Protein AF-A0A221M8C5-F1 (afdb_monomer_lite)

Foldseek 3Di:
DDWDWDWDQDPQQQATWIWTAPPVLRWIWIADLQQLWIKTWAFPDDDPVDTDIDIDIQNGFWWWWWAFPVGDIDIDTDSDDDDPVNLVVSVVVLPDPRTDQQATWTWGDDPNDIDTSGGDHDPCSNPRHVVVVVVVVVVVVVVVD

Structure (mmCIF, N/CA/C/O backbone):
data_AF-A0A221M8C5-F1
#
_entry.id   AF-A0A221M8C5-F1
#
loop_
_atom_site.group_PDB
_atom_site.id
_atom_site.type_symbol
_atom_site.label_atom_id
_atom_site.label_alt_id
_atom_site.label_comp_id
_atom_site.label_asym_id
_atom_site.label_entity_id
_atom_site.label_seq_id
_atom_site.pdbx_PDB_ins_code
_atom_site.Cartn_x
_atom_site.Cartn_y
_atom_site.Cartn_z
_atom_site.occupancy
_atom_site.B_iso_or_equiv
_atom_site.auth_seq_id
_atom_site.auth_comp_id
_atom_site.auth_asym_id
_atom_site.auth_atom_id
_atom_site.pdbx_PDB_model_num
ATOM 1 N N . MET A 1 1 ? 10.542 20.155 -13.519 1.00 58.25 1 MET A N 1
ATOM 2 C CA . MET A 1 1 ? 10.237 18.782 -13.970 1.00 58.25 1 MET A CA 1
ATOM 3 C C . MET A 1 1 ? 8.741 18.725 -14.188 1.00 58.25 1 MET A C 1
ATOM 5 O O . MET A 1 1 ? 8.029 19.362 -13.426 1.00 58.25 1 MET A O 1
ATOM 9 N N . ALA A 1 2 ? 8.296 18.135 -15.290 1.00 80.38 2 ALA A N 1
ATOM 10 C CA . ALA A 1 2 ? 6.874 17.981 -15.564 1.00 80.38 2 ALA A CA 1
ATOM 11 C C . ALA A 1 2 ? 6.563 16.503 -15.369 1.00 80.38 2 ALA A C 1
ATOM 13 O O . ALA A 1 2 ? 7.284 15.675 -15.929 1.00 80.38 2 ALA A O 1
ATOM 14 N N . SER A 1 3 ? 5.557 16.215 -14.560 1.00 88.62 3 SER A N 1
ATOM 15 C CA . SER A 1 3 ? 5.025 14.877 -14.374 1.00 88.62 3 SER A CA 1
ATOM 16 C C . SER A 1 3 ? 3.516 14.903 -14.567 1.00 88.62 3 SER A C 1
ATOM 18 O O . SER A 1 3 ? 2.886 15.972 -14.563 1.00 88.62 3 SER A O 1
ATOM 20 N N . THR A 1 4 ? 2.959 13.728 -14.812 1.00 91.94 4 THR A N 1
ATOM 21 C CA . THR A 1 4 ? 1.522 13.506 -14.909 1.00 91.94 4 THR A CA 1
ATOM 22 C C . THR A 1 4 ? 1.093 12.763 -13.661 1.00 91.94 4 THR A C 1
ATOM 24 O O . THR A 1 4 ? 1.579 11.668 -13.406 1.00 91.94 4 THR A O 1
ATOM 27 N N . TYR A 1 5 ? 0.183 13.366 -12.901 1.00 92.75 5 TYR A N 1
ATOM 28 C CA . TYR A 1 5 ? -0.354 12.773 -11.685 1.00 92.75 5 TYR A CA 1
ATOM 29 C C . TYR A 1 5 ? -1.760 12.254 -11.958 1.00 92.75 5 TYR A C 1
ATOM 31 O O . TYR A 1 5 ? -2.635 13.031 -12.360 1.00 92.75 5 TYR A O 1
ATOM 39 N N . SER A 1 6 ? -1.978 10.953 -11.782 1.00 92.81 6 SER A N 1
ATOM 40 C CA . SER A 1 6 ? -3.248 10.316 -12.122 1.00 92.81 6 SER A CA 1
ATOM 41 C C . SER A 1 6 ? -3.702 9.308 -11.065 1.00 92.81 6 SER A C 1
ATOM 43 O O . SER A 1 6 ? -2.902 8.726 -10.333 1.00 92.81 6 SER A O 1
ATOM 45 N N . ALA A 1 7 ? -5.019 9.127 -10.960 1.00 93.00 7 ALA A N 1
ATOM 46 C CA . ALA A 1 7 ? -5.614 8.063 -10.165 1.00 93.00 7 ALA A CA 1
ATOM 47 C C . ALA A 1 7 ? -5.829 6.840 -11.063 1.00 93.00 7 ALA A C 1
ATOM 49 O O . ALA A 1 7 ? -6.564 6.910 -12.051 1.00 93.00 7 ALA A O 1
ATOM 50 N N . ILE A 1 8 ? -5.216 5.717 -10.699 1.00 94.44 8 ILE A N 1
ATOM 51 C CA . ILE A 1 8 ? -5.288 4.456 -11.438 1.00 94.44 8 ILE A CA 1
ATOM 52 C C . ILE A 1 8 ? -5.859 3.337 -10.568 1.00 94.44 8 ILE A C 1
ATOM 54 O O . ILE A 1 8 ? -5.924 3.423 -9.338 1.00 94.44 8 ILE A O 1
ATOM 58 N N . LYS A 1 9 ? -6.244 2.235 -11.208 1.00 96.31 9 LYS A N 1
ATOM 59 C CA . LYS A 1 9 ? -6.597 1.002 -10.507 1.00 96.31 9 LYS A CA 1
ATOM 60 C C . LYS A 1 9 ? -5.327 0.324 -9.993 1.00 96.31 9 LYS A C 1
ATOM 62 O O . LYS A 1 9 ? -4.464 -0.053 -10.780 1.00 96.31 9 LYS A O 1
ATOM 67 N N . CYS A 1 10 ? -5.231 0.132 -8.681 1.00 95.31 10 CYS A N 1
ATOM 68 C CA . CYS A 1 10 ? -4.127 -0.575 -8.045 1.00 95.31 10 CYS A CA 1
ATOM 69 C C . CYS A 1 10 ? -4.003 -1.992 -8.628 1.00 95.31 10 CYS A C 1
ATOM 71 O O . CYS A 1 10 ? -4.986 -2.743 -8.581 1.00 95.31 10 CYS A O 1
ATOM 73 N N . PRO A 1 11 ? -2.812 -2.394 -9.108 1.00 93.81 11 PRO A N 1
ATOM 74 C CA . PRO A 1 11 ? -2.615 -3.716 -9.698 1.00 93.81 11 PRO A CA 1
ATOM 75 C C . PRO A 1 11 ? -2.754 -4.849 -8.672 1.00 93.81 11 PRO A C 1
ATOM 77 O O . PRO A 1 11 ? -3.088 -5.966 -9.053 1.00 93.81 11 PRO A O 1
ATOM 80 N N . ASN A 1 12 ? -2.543 -4.565 -7.381 1.00 94.38 12 ASN A N 1
ATOM 81 C CA . ASN A 1 12 ? -2.640 -5.557 -6.311 1.00 94.38 12 ASN A CA 1
ATOM 82 C C . ASN A 1 12 ? -4.073 -5.697 -5.763 1.00 94.38 12 ASN A C 1
ATOM 84 O O . ASN A 1 12 ? -4.671 -6.767 -5.819 1.00 94.38 12 ASN A O 1
ATOM 88 N N . CYS A 1 13 ? -4.673 -4.609 -5.267 1.00 94.50 13 CYS A N 1
ATOM 89 C CA . CYS A 1 13 ? -5.959 -4.678 -4.558 1.00 94.50 13 CYS A CA 1
ATOM 90 C C . CYS A 1 13 ? -7.169 -4.159 -5.345 1.00 94.50 13 CYS A C 1
ATOM 92 O O . CYS A 1 13 ? -8.287 -4.156 -4.824 1.00 94.50 13 CYS A O 1
ATOM 94 N N . SER A 1 14 ? -6.981 -3.692 -6.586 1.00 94.50 14 SER A N 1
ATOM 95 C CA . SER A 1 14 ? -8.055 -3.132 -7.426 1.00 94.50 14 SER A CA 1
ATOM 96 C C . SER A 1 14 ? -8.794 -1.921 -6.825 1.00 94.50 14 SER A C 1
ATOM 98 O O . SER A 1 14 ? -9.887 -1.568 -7.270 1.00 94.50 14 SER A O 1
ATOM 100 N N . ARG A 1 15 ? -8.224 -1.288 -5.795 1.00 93.88 15 ARG A N 1
ATOM 101 C CA . ARG A 1 15 ? -8.661 0.006 -5.247 1.00 93.88 15 ARG A CA 1
ATOM 102 C C . ARG A 1 15 ? -7.917 1.136 -5.944 1.00 93.88 15 ARG A C 1
ATOM 104 O O . ARG A 1 15 ? -7.082 0.882 -6.803 1.00 93.88 15 ARG A O 1
ATOM 111 N N . THR A 1 16 ? -8.186 2.376 -5.572 1.00 93.44 16 THR A N 1
ATOM 112 C CA . THR A 1 16 ? -7.446 3.518 -6.115 1.00 93.44 16 THR A CA 1
ATOM 113 C C . THR A 1 16 ? -5.987 3.490 -5.665 1.00 93.44 16 THR A C 1
ATOM 115 O O . THR A 1 16 ? -5.685 3.321 -4.480 1.00 93.44 16 THR A O 1
ATOM 118 N N . ALA A 1 17 ? -5.092 3.642 -6.632 1.00 94.69 17 ALA A N 1
ATOM 119 C CA . ALA A 1 17 ? -3.689 3.959 -6.447 1.00 94.69 17 ALA A CA 1
ATOM 120 C C . ALA A 1 17 ? -3.382 5.258 -7.190 1.00 94.69 17 ALA A C 1
ATOM 122 O O . ALA A 1 17 ? -4.128 5.689 -8.070 1.00 94.69 17 ALA A O 1
ATOM 123 N N . ILE A 1 18 ? -2.287 5.879 -6.800 1.00 94.62 18 ILE A N 1
ATOM 124 C CA . ILE A 1 18 ? -1.796 7.111 -7.387 1.00 94.62 18 ILE A CA 1
ATOM 125 C C . ILE A 1 18 ? -0.609 6.751 -8.264 1.00 94.62 18 ILE A C 1
ATOM 127 O O . ILE A 1 18 ? 0.263 6.004 -7.827 1.00 94.62 18 ILE A O 1
ATOM 131 N N . GLU A 1 19 ? -0.585 7.298 -9.469 1.00 96.00 19 GLU A N 1
ATOM 132 C CA . GLU A 1 19 ? 0.529 7.213 -10.399 1.00 96.00 19 GLU A CA 1
ATOM 133 C C . GLU A 1 19 ? 1.131 8.605 -10.614 1.00 96.00 19 GLU A C 1
ATOM 135 O O . GLU A 1 19 ? 0.403 9.567 -10.876 1.00 96.00 19 GLU A O 1
ATOM 140 N N . ASP A 1 20 ? 2.454 8.701 -10.510 1.00 95.44 20 ASP A N 1
ATOM 141 C CA . ASP A 1 20 ? 3.242 9.878 -10.873 1.00 95.44 20 ASP A CA 1
ATOM 142 C C . ASP A 1 20 ? 4.247 9.484 -11.967 1.00 95.44 20 ASP A C 1
ATOM 144 O O . ASP A 1 20 ? 5.237 8.791 -11.709 1.00 95.44 20 ASP A O 1
ATOM 148 N N . ASP A 1 21 ? 3.947 9.881 -13.205 1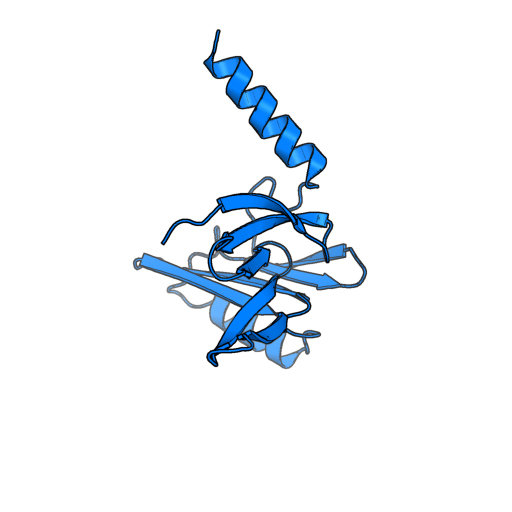.00 94.19 21 ASP A N 1
ATOM 149 C CA . ASP A 1 21 ? 4.747 9.578 -14.396 1.00 94.19 21 ASP A CA 1
ATOM 150 C C . ASP A 1 21 ? 5.574 10.801 -14.810 1.00 94.19 21 ASP A C 1
ATOM 152 O O . ASP A 1 21 ? 5.054 11.802 -15.328 1.00 94.19 21 ASP A O 1
ATOM 156 N N . TYR A 1 22 ? 6.890 10.703 -14.633 1.00 93.38 22 TYR A N 1
ATOM 157 C CA . TYR A 1 22 ? 7.858 11.667 -15.137 1.00 93.38 22 TYR A CA 1
ATOM 158 C C . TYR A 1 22 ? 8.213 11.334 -16.588 1.00 93.38 22 TYR A C 1
ATOM 160 O O . TYR A 1 22 ? 9.338 10.958 -16.922 1.00 93.38 22 TYR A O 1
ATOM 168 N N . TYR A 1 23 ? 7.262 11.576 -17.486 1.00 88.69 23 TYR A N 1
ATOM 169 C CA . TYR A 1 23 ? 7.315 11.200 -18.903 1.00 88.69 23 TYR A CA 1
ATOM 170 C C . TYR A 1 23 ? 8.552 11.687 -19.687 1.00 88.69 23 TYR A C 1
ATOM 172 O O . TYR A 1 23 ? 8.837 11.193 -20.777 1.00 88.69 23 TYR A O 1
ATOM 180 N N . LYS A 1 24 ? 9.294 12.681 -19.176 1.00 89.44 24 LYS A N 1
ATOM 181 C CA . LYS A 1 24 ? 10.554 13.149 -19.784 1.00 89.44 24 LYS A CA 1
ATOM 182 C C . LYS A 1 24 ? 11.759 12.285 -19.427 1.00 89.44 24 LYS A C 1
ATOM 184 O O . LYS A 1 24 ? 12.673 12.188 -20.237 1.00 89.44 24 LYS A O 1
ATOM 189 N N . THR A 1 25 ? 11.782 11.736 -18.218 1.00 90.19 25 THR A N 1
ATOM 190 C CA . THR A 1 25 ? 12.869 10.891 -17.705 1.00 90.19 25 THR A CA 1
ATOM 191 C C . THR A 1 25 ? 12.496 9.411 -17.746 1.00 90.19 25 THR A C 1
ATOM 193 O O . THR A 1 25 ? 13.380 8.563 -17.669 1.00 90.19 25 THR A O 1
ATOM 196 N N . GLY A 1 26 ? 11.212 9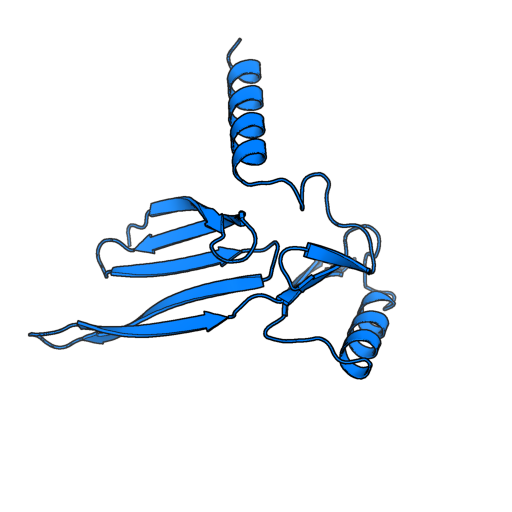.084 -17.928 1.00 89.56 26 GLY A N 1
ATOM 197 C CA . GLY A 1 26 ? 10.696 7.714 -17.920 1.00 89.56 26 GLY A CA 1
ATOM 198 C C . GLY A 1 26 ? 10.648 7.093 -16.522 1.00 89.56 26 GLY A C 1
ATOM 199 O O . GLY A 1 26 ? 10.539 5.869 -16.410 1.00 89.56 26 GLY A O 1
ATOM 200 N N . GLU A 1 27 ? 10.777 7.917 -15.478 1.00 94.31 27 GLU A N 1
ATOM 201 C CA . GLU A 1 27 ? 10.607 7.507 -14.085 1.00 94.31 27 GLU A CA 1
ATOM 202 C C . GLU A 1 27 ? 9.118 7.407 -13.759 1.00 94.31 27 GLU A C 1
ATOM 204 O O . GLU A 1 27 ? 8.321 8.240 -14.192 1.00 94.31 27 GLU A O 1
ATOM 209 N N . LEU A 1 28 ? 8.753 6.381 -13.000 1.00 95.56 28 LEU A N 1
ATOM 210 C CA . LEU A 1 28 ? 7.366 6.053 -12.705 1.00 95.56 28 LEU A CA 1
ATOM 211 C C . LEU A 1 28 ? 7.241 5.652 -11.243 1.00 95.56 28 LEU A C 1
ATOM 213 O O . LEU A 1 28 ? 8.000 4.811 -10.758 1.00 95.56 28 LEU A O 1
ATOM 217 N N . PHE A 1 29 ? 6.254 6.218 -10.563 1.00 96.06 29 PHE A N 1
ATOM 218 C CA . PHE A 1 29 ? 5.925 5.864 -9.191 1.00 96.06 29 PHE A CA 1
ATOM 219 C C . PHE A 1 29 ? 4.451 5.505 -9.108 1.00 96.06 29 PHE A C 1
ATOM 221 O O . PHE A 1 29 ? 3.602 6.263 -9.568 1.00 96.06 29 PHE A O 1
ATOM 228 N N . ILE A 1 30 ? 4.147 4.355 -8.514 1.00 96.44 30 ILE A N 1
ATOM 229 C CA . ILE A 1 30 ? 2.779 3.944 -8.214 1.00 96.44 30 ILE A CA 1
ATOM 230 C C . ILE A 1 30 ? 2.695 3.675 -6.722 1.00 96.44 30 ILE A C 1
ATOM 232 O O . ILE A 1 30 ? 3.408 2.808 -6.222 1.00 96.44 30 ILE A O 1
ATOM 236 N N . CYS A 1 31 ? 1.790 4.361 -6.032 1.00 95.31 31 CYS A N 1
ATOM 237 C CA . CYS A 1 31 ? 1.597 4.227 -4.591 1.00 95.31 31 CYS A CA 1
ATOM 238 C C . CYS A 1 31 ? 0.133 3.901 -4.282 1.00 95.31 31 CYS A C 1
ATOM 240 O O . CYS A 1 31 ? -0.785 4.608 -4.706 1.00 95.31 31 CYS A O 1
ATOM 242 N N . CYS A 1 32 ? -0.109 2.832 -3.524 1.00 95.31 32 CYS A N 1
ATOM 243 C CA . CYS A 1 32 ? -1.437 2.477 -3.040 1.00 95.31 32 CYS A CA 1
ATOM 244 C C . CYS A 1 32 ? -1.508 2.553 -1.516 1.00 95.31 32 CYS A C 1
ATOM 246 O O . CYS A 1 32 ? -1.162 1.602 -0.817 1.00 95.31 32 CYS A O 1
ATOM 248 N N . ASP A 1 33 ? -2.114 3.622 -1.007 1.00 91.75 33 ASP A N 1
ATOM 249 C CA . ASP A 1 33 ? -2.338 3.822 0.432 1.00 91.75 33 ASP A CA 1
ATOM 250 C C . ASP A 1 33 ? -3.384 2.861 1.032 1.00 91.75 33 ASP A C 1
ATOM 252 O O . ASP A 1 33 ? -3.681 2.920 2.223 1.00 91.75 33 ASP A O 1
ATOM 256 N N . ARG A 1 34 ? -3.990 1.987 0.212 1.00 93.12 34 ARG A N 1
ATOM 257 C CA . ARG A 1 34 ? -5.008 1.022 0.658 1.00 93.12 34 ARG A CA 1
ATOM 258 C C . ARG A 1 34 ? -4.404 -0.308 1.076 1.00 93.12 34 ARG A C 1
ATOM 260 O O . ARG A 1 34 ? -4.656 -0.780 2.177 1.00 93.12 34 ARG A O 1
ATOM 267 N N . CYS A 1 35 ? -3.629 -0.916 0.181 1.00 94.56 35 CYS A N 1
ATOM 268 C CA . CYS A 1 35 ? -2.975 -2.206 0.420 1.00 94.56 35 CYS A CA 1
ATOM 269 C C . CYS A 1 35 ? -1.470 -2.087 0.660 1.00 94.56 35 CYS A C 1
ATOM 271 O O . CYS A 1 35 ? -0.826 -3.090 0.920 1.00 94.56 35 CYS A O 1
ATOM 273 N N . GLY A 1 36 ? -0.894 -0.893 0.538 1.00 93.88 36 GLY A N 1
ATOM 274 C CA . GLY A 1 36 ? 0.537 -0.669 0.698 1.00 93.88 36 GLY A CA 1
ATOM 275 C C . GLY A 1 36 ? 1.386 -1.026 -0.526 1.00 93.88 36 GLY A C 1
ATOM 276 O O . GLY A 1 36 ? 2.608 -0.927 -0.451 1.00 93.88 36 GLY A O 1
ATOM 277 N N . TYR A 1 37 ? 0.771 -1.422 -1.650 1.00 95.62 37 TYR A N 1
ATOM 278 C CA . TYR A 1 37 ? 1.497 -1.691 -2.895 1.00 95.62 37 TYR A CA 1
ATOM 279 C C . TYR A 1 37 ? 2.243 -0.440 -3.348 1.00 95.62 37 TYR A C 1
ATOM 281 O O . TYR A 1 37 ? 1.626 0.619 -3.498 1.00 95.62 37 TYR A O 1
ATOM 289 N N . ASN A 1 38 ? 3.542 -0.579 -3.592 1.00 95.38 38 ASN A N 1
ATOM 290 C CA . ASN A 1 38 ? 4.355 0.480 -4.164 1.00 95.38 38 ASN A CA 1
ATOM 291 C C . ASN A 1 38 ? 5.230 -0.069 -5.284 1.00 95.38 38 ASN A C 1
ATOM 293 O O . ASN A 1 38 ? 5.823 -1.137 -5.153 1.00 95.38 38 ASN A O 1
ATOM 297 N N . TYR A 1 39 ? 5.320 0.689 -6.365 1.00 96.31 39 TYR A N 1
ATOM 298 C CA . TYR A 1 39 ? 6.264 0.474 -7.447 1.00 96.31 39 TYR A CA 1
ATOM 299 C C . TYR A 1 39 ? 7.044 1.760 -7.661 1.00 96.31 39 TYR A C 1
ATOM 301 O O . TYR A 1 39 ? 6.452 2.837 -7.753 1.00 96.31 39 TYR A O 1
ATOM 309 N N . SER A 1 40 ? 8.361 1.645 -7.755 1.00 96.19 40 SER A N 1
ATOM 310 C CA . SER A 1 40 ? 9.222 2.748 -8.147 1.00 96.19 40 SER A CA 1
ATOM 311 C C . SER A 1 40 ? 10.101 2.314 -9.307 1.00 96.19 40 SER A C 1
ATOM 313 O O . SER A 1 40 ? 10.648 1.213 -9.328 1.00 96.19 40 SER A O 1
ATOM 315 N N . LYS A 1 41 ? 10.234 3.205 -10.281 1.00 96.25 41 LYS A N 1
ATOM 316 C CA . LYS A 1 41 ? 11.161 3.097 -11.394 1.00 96.25 41 LYS A CA 1
ATOM 317 C C . LYS A 1 41 ? 11.951 4.384 -11.454 1.00 96.25 41 LYS A C 1
ATOM 319 O O . LYS A 1 41 ? 11.408 5.429 -11.804 1.00 96.25 41 LYS A O 1
ATOM 324 N N . VAL A 1 42 ? 13.229 4.294 -11.121 1.00 95.44 42 VAL A N 1
ATOM 325 C CA . VAL A 1 42 ? 14.132 5.445 -11.024 1.00 95.44 42 VAL A CA 1
ATOM 326 C C . VAL A 1 42 ? 15.349 5.239 -11.904 1.00 95.44 42 VAL A C 1
ATOM 328 O O . VAL A 1 42 ? 15.758 4.103 -12.152 1.00 95.44 42 VAL A O 1
ATOM 331 N N . ILE A 1 43 ? 15.942 6.326 -12.390 1.00 93.25 43 ILE A N 1
ATOM 332 C CA . ILE A 1 43 ? 17.192 6.239 -13.149 1.00 93.25 43 ILE A CA 1
ATOM 333 C C . ILE A 1 43 ? 18.311 5.822 -12.190 1.00 93.25 43 ILE A C 1
ATOM 335 O O . ILE A 1 43 ? 18.618 6.526 -11.231 1.00 93.25 43 ILE A O 1
ATOM 339 N N . GLU A 1 44 ? 18.937 4.680 -12.461 1.00 91.75 44 GLU A N 1
ATOM 340 C CA . GLU A 1 44 ? 20.112 4.220 -11.715 1.00 91.75 44 GLU A CA 1
ATOM 341 C C . GLU A 1 44 ? 21.396 4.774 -12.331 1.00 91.75 44 GLU A C 1
ATOM 343 O O . GLU A 1 44 ? 22.309 5.213 -11.629 1.00 91.75 44 GLU A O 1
ATOM 348 N N . HIS A 1 45 ? 21.465 4.759 -13.664 1.00 87.62 45 HIS A N 1
ATOM 349 C CA . HIS A 1 45 ? 22.634 5.203 -14.403 1.00 87.62 45 HIS A CA 1
ATOM 350 C C . HIS A 1 45 ? 22.254 5.715 -15.794 1.00 87.62 45 HIS A C 1
ATOM 352 O O . HIS A 1 45 ? 21.527 5.052 -16.531 1.00 87.62 45 HIS A O 1
ATOM 358 N N . GLU A 1 46 ? 22.801 6.866 -16.178 1.00 87.19 46 GLU A N 1
ATOM 359 C CA . GLU A 1 46 ? 22.638 7.466 -17.503 1.00 87.19 46 GLU A CA 1
ATOM 360 C C . GLU A 1 46 ? 24.005 7.584 -18.189 1.00 87.19 46 GLU A C 1
ATOM 362 O O . GLU A 1 46 ? 24.958 8.136 -17.635 1.00 87.19 46 GLU A O 1
ATOM 367 N N . THR A 1 47 ? 24.096 7.059 -19.409 1.00 87.12 47 THR A N 1
ATOM 368 C CA . THR A 1 47 ? 25.237 7.250 -20.317 1.00 87.12 47 THR A CA 1
ATOM 369 C C . THR A 1 47 ? 24.778 8.016 -21.557 1.00 87.12 47 THR A C 1
ATOM 371 O O . THR A 1 47 ? 23.584 8.205 -21.769 1.00 87.12 47 THR A O 1
ATOM 374 N N . MET A 1 48 ? 25.710 8.418 -22.428 1.00 80.94 48 MET A N 1
ATOM 375 C CA . MET A 1 48 ? 25.359 9.074 -23.697 1.00 80.94 48 MET A CA 1
ATOM 376 C C . MET A 1 48 ? 24.507 8.202 -24.638 1.00 80.94 48 MET A C 1
ATOM 378 O O . MET A 1 48 ? 23.876 8.743 -25.542 1.00 80.94 48 MET A O 1
ATOM 382 N N . GLU A 1 49 ? 24.500 6.879 -24.452 1.00 82.88 49 GLU A N 1
ATOM 383 C CA . GLU A 1 49 ? 23.852 5.928 -25.364 1.00 82.88 49 GLU A CA 1
ATOM 384 C C . GLU A 1 49 ? 22.644 5.217 -24.738 1.00 82.88 49 GLU A C 1
ATOM 386 O O . GLU A 1 49 ? 21.721 4.835 -25.457 1.00 82.88 49 GLU A O 1
ATOM 391 N N . THR A 1 50 ? 22.623 5.042 -23.411 1.00 86.56 50 THR A N 1
ATOM 392 C CA . THR A 1 50 ? 21.577 4.281 -22.710 1.00 86.56 50 THR A CA 1
ATOM 393 C C . THR A 1 50 ? 21.259 4.840 -21.327 1.00 86.56 50 THR A C 1
ATOM 395 O O . THR A 1 50 ? 22.166 5.222 -20.580 1.00 86.56 50 THR A O 1
ATOM 398 N N . ILE A 1 51 ? 19.979 4.767 -20.957 1.00 89.12 51 ILE A N 1
ATOM 399 C CA . ILE A 1 51 ? 19.470 5.006 -19.602 1.00 89.12 51 ILE A CA 1
ATOM 400 C C . ILE A 1 51 ? 19.115 3.649 -18.984 1.00 89.12 51 ILE A C 1
ATOM 402 O O . ILE A 1 51 ? 18.347 2.887 -19.573 1.00 89.12 51 ILE A O 1
ATOM 406 N N . ASN A 1 52 ? 19.669 3.355 -17.810 1.00 92.69 52 ASN A N 1
ATOM 407 C CA . ASN A 1 52 ? 19.336 2.179 -17.011 1.00 92.69 52 ASN A CA 1
ATOM 408 C C . ASN A 1 52 ? 18.429 2.584 -15.851 1.00 92.69 52 ASN A C 1
ATOM 410 O O . ASN A 1 52 ? 18.715 3.547 -15.133 1.00 92.69 52 ASN A O 1
ATOM 414 N N . TYR A 1 53 ? 17.364 1.814 -15.654 1.00 94.50 53 TYR A N 1
ATOM 415 C CA . TYR A 1 53 ? 16.411 2.022 -14.573 1.00 94.50 53 TYR A CA 1
ATOM 416 C C . TYR A 1 53 ? 16.569 0.944 -13.508 1.00 94.50 53 TYR A C 1
ATOM 418 O O . TYR A 1 53 ? 16.738 -0.233 -13.830 1.00 94.50 53 TYR A O 1
ATOM 426 N N . LYS A 1 54 ? 16.455 1.357 -12.249 1.00 95.88 54 LYS A N 1
ATOM 427 C CA . LYS A 1 54 ? 16.229 0.466 -11.118 1.00 95.88 54 LYS A CA 1
ATOM 428 C C . LYS A 1 54 ? 14.738 0.441 -10.826 1.00 95.88 54 LYS A C 1
ATOM 430 O O . LYS A 1 54 ? 14.113 1.495 -10.712 1.00 95.88 54 LYS A O 1
ATOM 435 N N . GLU A 1 55 ? 14.197 -0.762 -10.700 1.00 96.31 55 GLU A N 1
ATOM 436 C CA . GLU A 1 55 ? 12.796 -0.990 -10.364 1.00 96.31 55 GLU A CA 1
ATOM 437 C C . GLU A 1 55 ? 12.697 -1.671 -8.999 1.00 96.31 55 GLU A C 1
ATOM 439 O O . GLU A 1 55 ? 13.402 -2.649 -8.737 1.00 96.31 55 GLU A O 1
ATOM 444 N N . GLU A 1 56 ? 11.833 -1.158 -8.128 1.00 95.12 56 GLU A N 1
ATOM 445 C CA . GLU A 1 56 ? 11.537 -1.746 -6.821 1.00 95.12 56 GLU A CA 1
ATOM 446 C C . GLU A 1 56 ? 10.028 -1.947 -6.677 1.00 95.12 56 GLU A C 1
ATOM 448 O O . GLU A 1 56 ? 9.228 -1.105 -7.090 1.00 95.12 56 GLU A O 1
ATOM 453 N N . ILE A 1 57 ? 9.637 -3.085 -6.099 1.00 93.69 57 ILE A N 1
ATOM 454 C CA . ILE A 1 57 ? 8.240 -3.446 -5.854 1.00 93.69 57 ILE A CA 1
ATOM 455 C C . ILE A 1 57 ? 8.087 -3.825 -4.386 1.00 93.69 57 ILE A C 1
ATOM 457 O O . ILE A 1 57 ? 8.772 -4.724 -3.906 1.00 93.69 57 ILE A O 1
ATOM 461 N N . ILE A 1 58 ? 7.128 -3.189 -3.721 1.00 92.25 58 ILE A N 1
ATOM 462 C CA . ILE A 1 58 ? 6.567 -3.602 -2.435 1.00 92.25 58 ILE A CA 1
ATOM 463 C C . ILE A 1 58 ? 5.205 -4.218 -2.742 1.00 92.25 58 ILE A C 1
ATOM 465 O O . ILE A 1 58 ? 4.320 -3.547 -3.282 1.00 92.25 58 ILE A O 1
ATOM 469 N N . GLY A 1 59 ? 5.039 -5.504 -2.421 1.00 89.50 59 GLY A N 1
ATOM 470 C CA . GLY A 1 59 ? 3.869 -6.290 -2.837 1.00 89.50 59 GLY A CA 1
ATOM 471 C C . GLY A 1 59 ? 2.548 -5.774 -2.264 1.00 89.50 59 GLY A C 1
ATOM 472 O O . GLY A 1 59 ? 1.507 -5.908 -2.901 1.00 89.50 59 GLY A O 1
ATOM 473 N N . GLY A 1 60 ? 2.606 -5.113 -1.107 1.00 91.81 60 GLY A N 1
ATOM 474 C CA . GLY A 1 60 ? 1.453 -4.548 -0.420 1.00 91.81 60 GLY A CA 1
ATOM 475 C C . GLY A 1 60 ? 0.620 -5.607 0.298 1.00 91.81 60 GLY A C 1
ATOM 476 O O . GLY A 1 60 ? -0.252 -6.234 -0.301 1.00 91.81 60 GLY A O 1
ATOM 477 N N . HIS A 1 61 ? 0.855 -5.752 1.600 1.00 95.56 61 HIS A N 1
ATOM 478 C CA . HIS A 1 61 ? 0.129 -6.661 2.497 1.00 95.56 61 HIS A CA 1
ATOM 479 C C . HIS A 1 61 ? -0.766 -5.910 3.490 1.00 95.56 61 HIS A C 1
ATOM 481 O O . HIS A 1 61 ? -1.213 -6.453 4.497 1.00 95.56 61 HIS A O 1
ATOM 487 N N . GLY A 1 62 ? -1.036 -4.636 3.224 1.00 95.44 62 GLY A N 1
ATOM 488 C CA . GLY A 1 62 ? -1.802 -3.752 4.085 1.00 95.44 62 GLY A CA 1
ATOM 489 C C . GLY A 1 62 ? -1.002 -2.543 4.550 1.00 95.44 62 GLY A C 1
ATOM 490 O O . GLY A 1 62 ? 0.102 -2.265 4.076 1.00 95.44 62 GLY A O 1
ATOM 491 N N . VAL A 1 63 ? -1.604 -1.795 5.466 1.00 96.25 63 VAL A N 1
ATOM 492 C CA . VAL A 1 63 ? -1.079 -0.529 5.968 1.00 96.25 63 VAL A CA 1
ATOM 493 C C . VAL A 1 63 ? -1.389 -0.355 7.449 1.00 96.25 63 VAL A C 1
ATOM 495 O O . VAL A 1 63 ? -2.441 -0.777 7.935 1.00 96.25 63 VAL A O 1
ATOM 498 N N . PHE A 1 64 ? -0.497 0.333 8.151 1.00 96.94 64 PHE A N 1
ATOM 499 C CA . PHE A 1 64 ? -0.731 0.831 9.499 1.00 96.94 64 PHE A CA 1
ATOM 500 C C . PHE A 1 64 ? -0.668 2.357 9.484 1.00 96.94 64 PHE A C 1
ATOM 502 O O . PHE A 1 64 ? 0.384 2.941 9.233 1.00 96.94 64 PHE A O 1
ATOM 509 N N . MET A 1 65 ? -1.815 2.994 9.707 1.00 96.19 65 MET A N 1
ATOM 510 C CA . MET A 1 65 ? -1.949 4.441 9.814 1.00 96.19 65 MET A CA 1
ATOM 511 C C . MET A 1 65 ? -2.013 4.825 11.287 1.00 96.19 65 MET A C 1
ATOM 513 O O . MET A 1 65 ? -2.935 4.418 11.998 1.00 96.19 65 MET A O 1
ATOM 517 N N . VAL A 1 66 ? -1.068 5.649 11.724 1.00 96.25 66 VAL A N 1
ATOM 518 C CA . VAL A 1 66 ? -1.009 6.185 13.085 1.00 96.25 66 VAL A CA 1
ATOM 519 C C . VAL A 1 66 ? -1.115 7.696 13.021 1.00 96.25 66 VAL A C 1
ATOM 521 O O . VAL A 1 66 ? -0.307 8.364 12.379 1.00 96.25 66 VAL A O 1
ATOM 524 N N . ILE A 1 67 ? -2.105 8.252 13.708 1.00 94.69 67 ILE A N 1
ATOM 525 C CA . ILE A 1 67 ? -2.293 9.695 13.844 1.00 94.69 67 ILE A CA 1
ATOM 526 C C . ILE A 1 67 ? -1.970 10.082 15.281 1.00 94.69 67 ILE A C 1
ATOM 528 O O . ILE A 1 67 ? -2.486 9.488 16.226 1.00 94.69 67 ILE A O 1
ATOM 532 N N . LYS A 1 68 ? -1.093 11.074 15.448 1.00 93.75 68 LYS A N 1
ATOM 533 C CA . LYS A 1 68 ? -0.664 11.579 16.756 1.00 93.75 68 LYS A CA 1
ATOM 534 C C . LYS A 1 68 ? -1.430 12.846 17.124 1.00 93.75 68 LYS A C 1
ATOM 536 O O . LYS A 1 68 ? -1.511 13.786 16.332 1.00 93.75 68 LYS A O 1
ATOM 541 N N . LYS A 1 69 ? -1.887 12.928 18.377 1.00 91.12 69 LYS A N 1
ATOM 542 C CA . LYS A 1 69 ? -2.629 14.080 18.934 1.00 91.12 69 LYS A CA 1
ATOM 543 C C . LYS A 1 69 ? -1.847 15.395 18.875 1.00 91.12 69 LYS A C 1
ATOM 545 O O . LYS A 1 69 ? -2.431 16.467 18.774 1.00 91.12 69 LYS A O 1
ATOM 550 N N . SER A 1 70 ? -0.520 15.322 18.968 1.00 84.75 70 SER A N 1
ATOM 551 C CA . SER A 1 70 ? 0.395 16.473 18.997 1.00 84.75 70 SER A CA 1
ATOM 552 C C . SER A 1 70 ? 0.787 16.999 17.611 1.00 84.75 70 SER A C 1
ATOM 554 O O . SER A 1 70 ? 1.638 17.882 17.529 1.00 84.75 70 SER A O 1
ATOM 556 N N . SER A 1 71 ? 0.124 16.521 16.552 1.00 71.69 71 SER A N 1
ATOM 557 C CA . SER A 1 71 ? 0.408 16.715 15.124 1.00 71.69 71 SER A CA 1
ATOM 558 C C . SER A 1 71 ? 1.453 15.745 14.566 1.00 71.69 71 SER A C 1
ATOM 560 O O . SER A 1 71 ? 2.601 15.684 14.995 1.00 71.69 71 SER A O 1
ATOM 562 N N . GLY A 1 72 ? 1.011 14.954 13.592 1.00 86.94 72 GLY A N 1
ATOM 563 C CA . GLY A 1 72 ? 1.807 13.950 12.904 1.00 86.94 72 GLY A CA 1
ATOM 564 C C . GLY A 1 72 ? 0.908 12.823 12.420 1.00 86.94 72 GLY A C 1
ATOM 565 O O . GLY A 1 72 ? -0.014 12.411 13.123 1.00 86.94 72 GLY A O 1
ATOM 566 N N . ARG A 1 73 ? 1.173 12.335 11.213 1.00 91.50 73 ARG A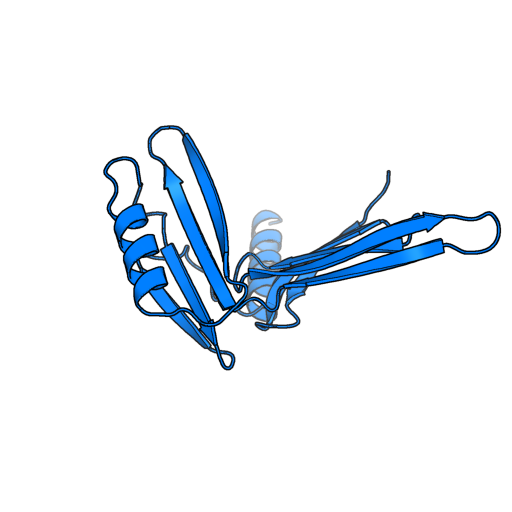 N 1
ATOM 567 C CA . ARG A 1 73 ? 0.629 11.069 10.734 1.00 91.50 73 ARG A CA 1
ATOM 568 C C . ARG A 1 73 ? 1.778 10.227 10.221 1.00 91.50 73 ARG A C 1
ATOM 570 O O . ARG A 1 73 ? 2.692 10.760 9.593 1.00 91.50 73 ARG A O 1
ATOM 577 N N . GLU A 1 74 ? 1.706 8.942 10.481 1.00 93.44 74 GLU A N 1
ATOM 578 C CA . GLU A 1 74 ? 2.672 7.964 10.026 1.00 93.44 74 GLU A CA 1
ATOM 579 C C . GLU A 1 74 ? 1.916 6.862 9.293 1.00 93.44 74 GLU A C 1
ATOM 581 O O . GLU A 1 74 ? 0.918 6.344 9.791 1.00 93.44 74 GLU A O 1
ATOM 586 N N . LEU A 1 75 ? 2.372 6.558 8.081 1.00 92.94 75 LEU A N 1
ATOM 587 C CA . LEU A 1 75 ? 1.850 5.479 7.261 1.00 92.94 75 LEU A CA 1
ATOM 588 C C . LEU A 1 75 ? 2.961 4.451 7.095 1.00 92.94 75 LEU A C 1
ATOM 590 O O . LEU A 1 75 ? 3.969 4.723 6.445 1.00 92.94 75 LEU A O 1
ATOM 594 N N . ILE A 1 76 ? 2.760 3.276 7.675 1.00 93.94 76 ILE A N 1
ATOM 595 C CA . ILE A 1 76 ? 3.668 2.142 7.545 1.00 93.94 76 ILE A CA 1
ATOM 596 C C . ILE A 1 76 ? 3.061 1.174 6.533 1.00 93.94 76 ILE A C 1
ATOM 598 O O . ILE A 1 76 ? 1.908 0.759 6.660 1.00 93.94 76 ILE A O 1
ATOM 602 N N . LEU A 1 77 ? 3.846 0.830 5.517 1.00 94.00 77 LEU A N 1
ATOM 603 C CA . LEU A 1 77 ? 3.471 -0.096 4.453 1.00 94.00 77 LEU A CA 1
ATOM 604 C C . LEU A 1 77 ? 3.926 -1.502 4.842 1.00 94.00 77 LEU A C 1
ATOM 606 O O . LEU A 1 77 ? 5.074 -1.692 5.245 1.00 94.00 77 LEU A O 1
ATOM 610 N N . LEU A 1 78 ? 3.038 -2.485 4.728 1.00 93.19 78 LEU A N 1
ATOM 611 C CA . LEU A 1 78 ? 3.362 -3.864 5.078 1.00 93.19 78 LEU A CA 1
ATOM 612 C C . LEU A 1 78 ? 3.938 -4.591 3.856 1.00 93.19 78 LEU A C 1
ATOM 614 O O . LEU A 1 78 ? 3.239 -4.807 2.865 1.00 93.19 78 LEU A O 1
ATOM 618 N N . ASP A 1 79 ? 5.209 -4.985 3.936 1.00 86.75 79 ASP A N 1
ATOM 619 C CA . ASP A 1 79 ? 5.940 -5.674 2.857 1.00 86.75 79 ASP A CA 1
ATOM 620 C C . ASP A 1 79 ? 5.960 -7.210 3.012 1.00 86.75 79 ASP A C 1
ATOM 622 O O . ASP A 1 79 ? 6.781 -7.915 2.437 1.00 86.75 79 ASP A O 1
ATOM 626 N N . GLY A 1 80 ? 5.046 -7.766 3.807 1.00 89.19 80 GLY A N 1
ATOM 627 C CA . GLY A 1 80 ? 4.937 -9.211 3.980 1.00 89.19 80 GLY A CA 1
ATOM 628 C C . GLY A 1 80 ? 3.812 -9.625 4.914 1.00 89.19 80 GLY A C 1
ATOM 629 O O . GLY A 1 80 ? 3.121 -8.784 5.496 1.00 89.19 80 GLY A O 1
ATOM 630 N N . GLU A 1 81 ? 3.662 -10.939 5.065 1.00 89.62 81 GLU A N 1
ATOM 631 C CA . GLU A 1 81 ? 2.762 -11.540 6.047 1.00 89.62 81 GLU A CA 1
ATOM 632 C C . GLU A 1 81 ? 3.076 -11.032 7.459 1.00 89.62 81 GLU A C 1
ATOM 634 O O . GLU A 1 81 ? 4.237 -10.931 7.871 1.00 89.62 81 GLU A O 1
ATOM 639 N N . LEU A 1 82 ? 2.021 -10.740 8.219 1.00 90.38 82 LEU A N 1
ATOM 640 C CA . LEU A 1 82 ? 2.149 -10.337 9.611 1.00 90.38 82 LEU A CA 1
ATOM 641 C C . LEU A 1 82 ? 2.254 -11.558 10.516 1.00 90.38 82 LEU A C 1
ATOM 643 O O . LEU A 1 82 ? 1.357 -12.400 10.562 1.00 90.38 82 LEU A O 1
ATOM 647 N N . ASN A 1 83 ? 3.314 -11.609 11.318 1.00 92.06 83 ASN A N 1
ATOM 648 C CA . ASN A 1 83 ? 3.393 -12.561 12.419 1.00 92.06 83 ASN A CA 1
ATOM 649 C C . ASN A 1 83 ? 2.800 -11.983 13.717 1.00 92.06 83 ASN A C 1
ATOM 651 O O . ASN A 1 83 ? 2.597 -10.777 13.866 1.00 92.06 83 ASN A O 1
ATOM 655 N N . ALA A 1 84 ? 2.546 -12.861 14.689 1.00 92.56 84 ALA A N 1
ATOM 656 C CA . ALA A 1 84 ? 1.940 -12.479 15.964 1.00 92.56 84 ALA A CA 1
ATOM 657 C C . ALA A 1 84 ? 2.741 -11.405 16.726 1.00 92.56 84 ALA A C 1
ATOM 659 O O . ALA A 1 84 ? 2.138 -10.529 17.340 1.00 92.56 84 ALA A O 1
ATOM 660 N N . ASN A 1 85 ? 4.077 -11.432 16.647 1.00 93.88 85 ASN A N 1
ATOM 661 C CA . ASN A 1 85 ? 4.924 -10.451 17.328 1.00 93.88 85 ASN A CA 1
ATOM 662 C C . ASN A 1 85 ? 4.767 -9.059 16.703 1.00 93.88 85 ASN A C 1
ATOM 664 O O . ASN A 1 85 ? 4.628 -8.082 17.429 1.00 93.88 85 ASN A O 1
ATOM 668 N N . GLN A 1 86 ? 4.720 -8.970 15.370 1.00 93.88 86 GLN A N 1
ATOM 669 C CA . GLN A 1 86 ? 4.493 -7.703 14.665 1.00 93.88 86 GLN A CA 1
ATOM 670 C C . GLN A 1 86 ? 3.113 -7.124 14.982 1.00 93.88 86 GLN A C 1
ATOM 672 O O . GLN A 1 86 ? 2.982 -5.928 15.228 1.00 93.88 86 GLN A O 1
ATOM 677 N N . ILE A 1 87 ? 2.080 -7.972 15.032 1.00 94.56 87 ILE A N 1
ATOM 678 C CA . ILE A 1 87 ? 0.732 -7.542 15.429 1.00 94.56 87 ILE A CA 1
ATOM 679 C C . ILE A 1 87 ? 0.748 -7.004 16.865 1.00 94.56 87 ILE A C 1
ATOM 681 O O . ILE A 1 87 ? 0.137 -5.970 17.138 1.00 94.56 87 ILE A O 1
ATOM 685 N N . GLU A 1 88 ? 1.459 -7.664 17.783 1.00 96.38 88 GLU A N 1
ATOM 686 C CA . GLU A 1 88 ? 1.602 -7.197 19.164 1.00 96.38 88 GLU A CA 1
ATOM 687 C C . GLU A 1 88 ? 2.339 -5.850 19.243 1.00 96.38 88 GLU A C 1
ATOM 689 O O . GLU A 1 88 ? 1.919 -4.964 19.988 1.00 96.38 88 GLU A O 1
ATOM 694 N N . GLU A 1 89 ? 3.403 -5.660 18.461 1.00 96.12 89 GLU A N 1
ATOM 695 C CA . GLU A 1 89 ? 4.139 -4.393 18.375 1.00 96.12 89 GLU A CA 1
ATOM 696 C C . GLU A 1 89 ? 3.258 -3.256 17.848 1.00 96.12 89 GLU A C 1
ATOM 698 O O . GLU A 1 89 ? 3.161 -2.212 18.496 1.00 96.12 89 GLU A O 1
ATOM 703 N N . PHE A 1 90 ? 2.532 -3.468 16.747 1.00 96.44 90 PHE A N 1
ATOM 704 C CA . PHE A 1 90 ? 1.591 -2.467 16.234 1.00 96.44 90 PHE A CA 1
ATOM 705 C C . PHE A 1 90 ? 0.460 -2.176 17.218 1.00 96.44 90 PHE A C 1
ATOM 707 O O . PHE A 1 90 ? 0.056 -1.024 17.372 1.00 96.44 90 PHE A O 1
ATOM 714 N N . THR A 1 91 ? -0.017 -3.194 17.937 1.00 96.81 91 THR A N 1
ATOM 715 C CA . THR A 1 91 ? -1.028 -3.015 18.985 1.00 96.81 91 THR A CA 1
ATOM 716 C C . THR A 1 91 ? -0.495 -2.147 20.122 1.00 96.81 91 THR A C 1
ATOM 718 O O . THR A 1 91 ? -1.208 -1.263 20.592 1.00 96.81 91 THR A O 1
ATOM 721 N N . LYS A 1 92 ? 0.760 -2.345 20.547 1.00 97.12 92 LYS A N 1
ATOM 722 C CA . LYS A 1 92 ? 1.395 -1.497 21.569 1.00 97.12 92 LYS A CA 1
ATOM 723 C C . LYS A 1 92 ? 1.453 -0.044 21.115 1.00 97.12 92 LYS A C 1
ATOM 725 O O . LYS A 1 92 ? 0.988 0.806 21.866 1.00 97.12 92 LYS A O 1
ATOM 730 N N . VAL A 1 93 ? 1.925 0.207 19.891 1.00 96.00 93 VAL A N 1
ATOM 731 C CA . VAL A 1 93 ? 1.980 1.560 19.307 1.00 96.00 93 VAL A CA 1
ATOM 732 C C . VAL A 1 93 ? 0.584 2.182 19.247 1.00 96.00 93 VAL A C 1
ATOM 734 O O . VAL A 1 93 ? 0.380 3.296 19.711 1.00 96.00 93 VAL A O 1
ATOM 737 N N . PHE A 1 94 ? -0.416 1.451 18.751 1.00 96.38 94 PHE A N 1
ATOM 738 C CA . PHE A 1 94 ? -1.797 1.935 18.655 1.00 96.38 94 PHE A CA 1
ATOM 739 C C . PHE A 1 94 ? -2.406 2.327 20.017 1.00 96.38 94 PHE A C 1
ATOM 741 O O . PHE A 1 94 ? -3.256 3.217 20.103 1.00 96.38 94 PHE A O 1
ATOM 748 N N . LEU A 1 95 ? -1.982 1.661 21.093 1.00 95.94 95 LEU A N 1
ATOM 749 C CA . LEU A 1 95 ? -2.448 1.911 22.458 1.00 95.94 95 LEU A CA 1
ATOM 750 C C . LEU A 1 95 ? -1.672 3.018 23.188 1.00 95.94 95 LEU A C 1
ATOM 752 O O . LEU A 1 95 ? -2.026 3.350 24.323 1.00 95.94 95 LEU A O 1
ATOM 756 N N . GLU A 1 96 ? -0.643 3.604 22.574 1.00 95.75 96 GLU A N 1
ATOM 757 C CA . GLU A 1 96 ? 0.097 4.713 23.171 1.00 95.75 96 GLU A CA 1
ATOM 758 C C . GLU A 1 96 ? -0.811 5.930 23.398 1.00 95.75 96 GLU A C 1
ATOM 760 O O . GLU A 1 96 ? -1.698 6.257 22.608 1.00 95.75 96 GLU A O 1
ATOM 765 N N . SER A 1 97 ? 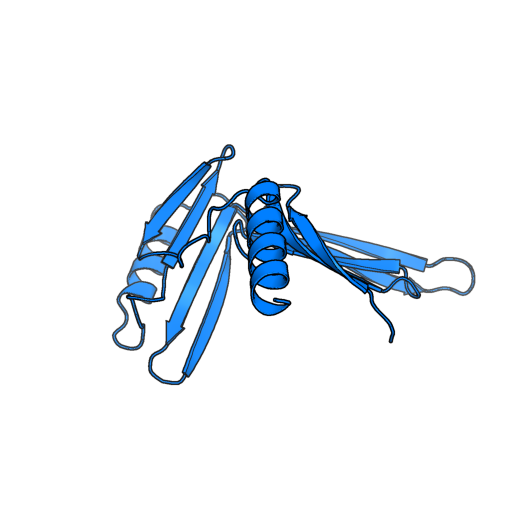-0.589 6.644 24.504 1.00 93.62 97 SER A N 1
ATOM 766 C CA . SER A 1 97 ? -1.453 7.756 24.927 1.00 93.62 97 SER A CA 1
ATOM 767 C C . SER A 1 97 ? -1.449 8.942 23.956 1.00 93.62 97 SER A C 1
ATOM 769 O O . SER A 1 97 ? -2.404 9.728 23.934 1.00 93.62 97 SER A O 1
ATOM 771 N N . GLU A 1 98 ? -0.398 9.064 23.150 1.00 93.81 98 GLU A N 1
ATOM 772 C CA . GLU A 1 98 ? -0.227 10.069 22.102 1.00 93.81 98 GLU A CA 1
ATOM 773 C C . GLU A 1 98 ? -0.987 9.756 20.809 1.00 93.81 98 GLU A C 1
ATOM 775 O O . GLU A 1 98 ? -1.200 10.671 20.009 1.00 93.81 98 GLU A O 1
ATOM 780 N N . VAL A 1 99 ? -1.439 8.512 20.620 1.00 94.56 99 VAL A N 1
ATOM 781 C CA . VAL A 1 99 ? -2.153 8.078 19.417 1.00 94.56 99 VAL A CA 1
ATOM 782 C C . VAL A 1 99 ? -3.637 8.430 19.501 1.00 94.56 99 VAL A C 1
ATOM 784 O O . VAL A 1 99 ? -4.315 8.268 20.521 1.00 94.56 99 VAL A O 1
ATOM 787 N N . GLU A 1 100 ? -4.153 8.948 18.395 1.00 95.00 100 GLU A N 1
ATOM 788 C CA . GLU A 1 100 ? -5.561 9.222 18.160 1.00 95.00 100 GLU A CA 1
ATOM 789 C C . GLU A 1 100 ? -6.214 7.996 17.512 1.00 95.00 100 GLU A C 1
ATOM 791 O O . GLU A 1 100 ? -6.244 7.834 16.291 1.00 95.00 100 GLU A O 1
ATOM 796 N N . GLN A 1 101 ? -6.712 7.095 18.358 1.00 94.00 101 GLN A N 1
ATOM 797 C CA . GLN A 1 101 ? -7.238 5.789 17.946 1.00 94.00 101 GLN A CA 1
ATOM 798 C C . GLN A 1 101 ? -8.453 5.867 17.019 1.00 94.00 101 GLN A C 1
ATOM 800 O O . GLN A 1 101 ? -8.663 4.954 16.230 1.00 94.00 101 GLN A O 1
ATOM 805 N N . GLU A 1 102 ? -9.241 6.941 17.097 1.00 92.94 102 GLU A N 1
ATOM 806 C CA . GLU A 1 102 ? -10.439 7.118 16.265 1.00 92.94 102 GLU A CA 1
ATOM 807 C C . GLU A 1 102 ? -10.104 7.227 14.775 1.00 92.94 102 GLU A C 1
ATOM 809 O O . GLU A 1 102 ? -10.878 6.754 13.947 1.00 92.94 102 GLU A O 1
ATOM 814 N N . ASN A 1 103 ? -8.942 7.798 14.445 1.00 92.50 103 ASN A N 1
ATOM 815 C CA . ASN A 1 103 ? -8.501 8.014 13.066 1.00 92.50 103 ASN A CA 1
ATOM 816 C C . ASN A 1 103 ? -7.281 7.154 12.678 1.00 92.50 103 ASN A C 1
ATOM 818 O O . ASN A 1 103 ? -6.837 7.180 11.528 1.00 92.50 103 ASN A O 1
ATOM 822 N N . SER A 1 104 ? -6.746 6.378 13.622 1.00 95.75 104 SER A N 1
ATOM 823 C CA . SER A 1 104 ? -5.668 5.413 13.386 1.00 95.75 104 SER A CA 1
ATOM 824 C C . SER A 1 104 ? -6.249 4.034 13.075 1.00 95.75 104 SER A C 1
ATOM 826 O O . SER A 1 104 ? -7.315 3.674 13.573 1.00 95.75 104 SER A O 1
ATOM 828 N N . TYR A 1 105 ? -5.559 3.237 12.264 1.00 97.06 105 TYR A N 1
ATOM 829 C CA . TYR A 1 105 ? -6.033 1.906 11.879 1.00 97.06 105 TYR A CA 1
ATOM 830 C C . TYR A 1 105 ? -4.904 1.007 11.381 1.00 97.06 105 TYR A C 1
ATOM 832 O O . TYR A 1 105 ? -3.957 1.468 10.746 1.00 97.06 105 TYR A O 1
ATOM 840 N N . LEU A 1 106 ? -5.047 -0.296 11.621 1.00 97.12 106 LEU A N 1
ATOM 841 C CA . LEU A 1 106 ? -4.221 -1.347 11.032 1.00 97.12 106 LEU A CA 1
ATOM 842 C C . LEU A 1 106 ? -5.104 -2.198 10.128 1.00 97.12 106 LEU A C 1
ATOM 844 O O . LEU A 1 106 ? -6.058 -2.828 10.594 1.00 97.12 106 LEU A O 1
ATOM 848 N N . ILE A 1 107 ? -4.767 -2.233 8.845 1.00 96.25 107 ILE A N 1
ATOM 849 C CA . ILE A 1 107 ? -5.445 -3.056 7.853 1.00 96.25 107 ILE A CA 1
ATOM 850 C C . ILE A 1 107 ? -4.429 -4.004 7.250 1.00 96.25 107 ILE A C 1
ATOM 852 O O . ILE A 1 107 ? -3.351 -3.591 6.837 1.00 96.25 107 ILE A O 1
ATOM 856 N N . TYR A 1 108 ? -4.817 -5.263 7.151 1.00 96.38 108 TYR A N 1
ATOM 857 C CA . TYR A 1 108 ? -4.065 -6.309 6.489 1.00 96.38 108 TYR A CA 1
ATOM 858 C C . TYR A 1 108 ? -4.756 -6.695 5.178 1.00 96.38 108 TYR A C 1
ATOM 860 O O . TYR A 1 108 ? -5.987 -6.704 5.101 1.00 96.38 108 TYR A O 1
ATOM 868 N N . PHE A 1 109 ? -3.978 -6.978 4.139 1.00 95.06 109 PHE A N 1
ATOM 869 C CA . PHE A 1 109 ? -4.468 -7.380 2.825 1.00 95.06 109 PHE A CA 1
ATOM 870 C C . PHE A 1 109 ? -3.808 -8.690 2.407 1.00 95.06 109 PHE A C 1
ATOM 872 O O . PHE A 1 109 ? -2.593 -8.752 2.248 1.00 95.06 109 PHE A O 1
ATOM 879 N N . GLU A 1 110 ? -4.624 -9.718 2.191 1.00 93.62 110 GLU A N 1
ATOM 880 C CA . GLU A 1 110 ? -4.163 -11.027 1.737 1.00 93.62 110 GLU A CA 1
ATOM 881 C C . GLU A 1 110 ? -5.244 -11.696 0.885 1.00 93.62 110 GLU A C 1
ATOM 883 O O . GLU A 1 110 ? -6.442 -11.572 1.152 1.00 93.62 110 GLU A O 1
ATOM 888 N N . GLY A 1 111 ? -4.834 -12.390 -0.180 1.00 89.00 111 GLY A N 1
ATOM 889 C CA . GLY A 1 111 ? -5.752 -13.178 -1.008 1.00 89.00 111 GLY A CA 1
ATOM 890 C C . GLY A 1 111 ? -6.880 -12.366 -1.661 1.00 89.00 111 GLY A C 1
ATOM 891 O O . GLY A 1 111 ? -7.946 -12.913 -1.933 1.00 89.00 111 GLY A O 1
ATOM 892 N N . GLY A 1 112 ? -6.677 -11.064 -1.890 1.00 89.00 112 GLY A N 1
ATOM 893 C CA . GLY A 1 112 ? -7.699 -10.174 -2.451 1.00 89.00 112 GLY A CA 1
ATOM 894 C C . GLY A 1 112 ? -8.699 -9.617 -1.432 1.00 89.00 112 GLY A C 1
ATOM 895 O O . GLY A 1 112 ? -9.618 -8.897 -1.826 1.00 89.00 112 GLY A O 1
ATOM 896 N N . ALA A 1 113 ? -8.534 -9.914 -0.141 1.00 92.44 113 ALA A N 1
ATOM 897 C CA . ALA A 1 113 ? -9.426 -9.472 0.923 1.00 92.44 113 ALA A CA 1
ATOM 898 C C . ALA A 1 113 ? -8.705 -8.565 1.928 1.00 92.44 113 ALA A C 1
ATOM 900 O O . ALA A 1 113 ? -7.558 -8.798 2.302 1.00 92.44 113 ALA A O 1
ATOM 901 N N . PHE A 1 114 ? -9.413 -7.536 2.393 1.00 94.75 114 PHE A N 1
ATOM 902 C CA . PHE A 1 114 ? -8.951 -6.665 3.470 1.00 94.75 114 PHE A CA 1
ATOM 903 C C . PHE A 1 114 ? -9.509 -7.138 4.810 1.00 94.75 114 PHE A C 1
ATOM 905 O O . PHE A 1 114 ? -10.712 -7.365 4.939 1.00 94.75 114 PHE A O 1
ATOM 912 N N . THR A 1 115 ? -8.644 -7.216 5.815 1.00 95.31 115 THR A N 1
ATOM 913 C CA . THR A 1 115 ? -9.001 -7.484 7.209 1.00 95.31 115 THR A CA 1
ATOM 914 C C . THR A 1 115 ? -8.597 -6.288 8.057 1.00 95.31 115 THR A C 1
ATOM 916 O O . THR A 1 115 ? -7.437 -5.882 8.056 1.00 95.31 115 THR A O 1
ATOM 919 N N . ILE A 1 116 ? -9.546 -5.714 8.791 1.00 95.94 116 ILE A N 1
ATOM 920 C CA . ILE A 1 116 ? -9.258 -4.650 9.757 1.00 95.94 116 ILE A CA 1
ATOM 921 C C . ILE A 1 116 ? -8.806 -5.329 11.050 1.00 95.94 116 ILE A C 1
ATOM 923 O O . ILE A 1 116 ? -9.574 -6.078 11.652 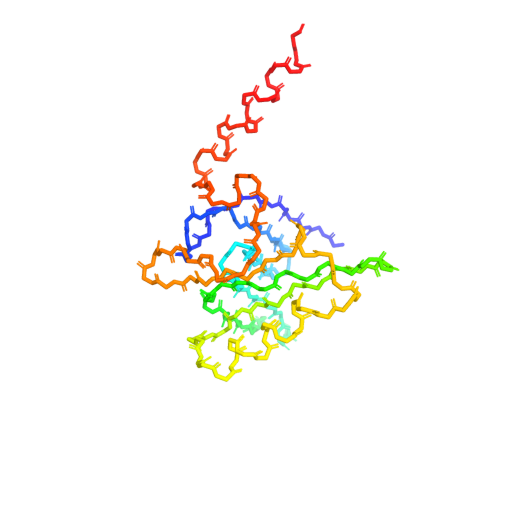1.00 95.94 116 ILE A O 1
ATOM 927 N N . LEU A 1 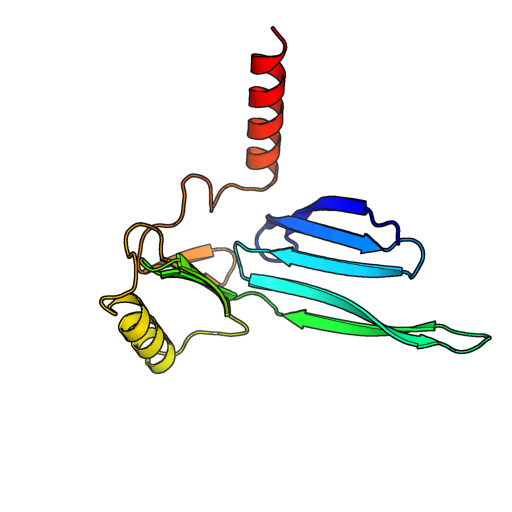117 ? -7.559 -5.091 11.454 1.00 96.19 117 LEU A N 1
ATOM 928 C CA . LEU A 1 117 ? -6.991 -5.645 12.684 1.00 96.19 117 LEU A CA 1
ATOM 929 C C . LEU A 1 117 ? -7.153 -4.680 13.863 1.00 96.19 117 LEU A C 1
ATOM 931 O O . LEU A 1 117 ? -7.416 -5.127 14.976 1.00 96.19 117 LEU A O 1
ATOM 935 N N . LEU A 1 118 ? -7.016 -3.370 13.624 1.00 96.12 118 LEU A N 1
ATOM 936 C CA . LEU A 1 118 ? -7.160 -2.321 14.641 1.00 96.12 118 LEU A CA 1
ATOM 937 C C . LEU A 1 118 ? -7.851 -1.083 14.060 1.00 96.12 118 LEU A C 1
ATOM 939 O O . LEU A 1 118 ? -7.645 -0.748 12.892 1.00 96.12 118 LEU A O 1
ATOM 943 N N . GLY A 1 119 ? -8.579 -0.361 14.914 1.00 95.00 119 GLY A N 1
ATOM 944 C CA . GLY A 1 119 ? -9.172 0.939 14.595 1.00 95.00 119 GLY A CA 1
ATOM 945 C C . GLY A 1 119 ? -10.285 0.881 13.548 1.00 95.00 119 GLY A C 1
ATOM 946 O O . GLY A 1 119 ? -10.859 -0.176 13.287 1.00 95.00 119 GLY A O 1
ATOM 947 N N . ASN A 1 120 ? -10.592 2.038 12.962 1.00 91.56 120 ASN A N 1
ATOM 948 C CA . ASN A 1 120 ? -11.604 2.172 11.919 1.00 91.56 120 ASN A CA 1
ATOM 949 C C . ASN A 1 120 ? -11.028 2.975 10.747 1.00 91.56 120 ASN A C 1
ATOM 951 O O . ASN A 1 120 ? -10.708 4.152 10.919 1.00 91.56 120 ASN A O 1
ATOM 955 N N . PRO A 1 121 ? -10.882 2.382 9.553 1.00 92.62 121 PRO A N 1
ATOM 956 C CA . PRO A 1 121 ? -10.469 3.148 8.393 1.00 92.62 121 PRO A CA 1
ATOM 957 C C . PRO A 1 121 ? -11.553 4.157 7.976 1.00 92.62 121 PRO A C 1
ATOM 959 O O . PRO A 1 121 ? -12.739 3.915 8.216 1.00 92.62 121 PRO A O 1
ATOM 962 N N . PRO A 1 122 ? -11.169 5.257 7.302 1.00 90.50 122 PRO A N 1
ATOM 963 C CA . PRO A 1 122 ? -12.104 6.247 6.785 1.00 90.50 122 PRO A CA 1
ATOM 964 C C . PRO A 1 122 ? -13.213 5.638 5.926 1.00 90.50 122 PRO A C 1
ATOM 966 O O . PRO A 1 122 ? -13.022 4.624 5.244 1.00 90.50 122 PRO A O 1
ATOM 969 N N . GLU A 1 123 ? -14.363 6.308 5.890 1.00 88.50 123 GLU A N 1
ATOM 970 C CA . GLU A 1 123 ? -15.445 5.906 5.002 1.00 88.50 123 GLU A CA 1
ATOM 971 C C . GLU A 1 123 ? -14.956 5.868 3.549 1.00 88.50 123 GLU A C 1
ATOM 973 O O . GLU A 1 123 ? -14.227 6.738 3.072 1.00 88.50 123 GLU A O 1
ATOM 978 N N . GLY A 1 124 ? -15.324 4.806 2.841 1.00 85.12 124 GLY A N 1
ATOM 979 C CA . GLY A 1 124 ? -14.931 4.619 1.455 1.00 85.12 124 GLY A CA 1
ATOM 980 C C . GLY A 1 124 ? -13.499 4.121 1.234 1.00 85.12 124 GLY A C 1
ATOM 981 O O . GLY A 1 124 ? -13.122 3.893 0.087 1.00 85.12 124 GLY A O 1
ATOM 982 N N . PHE A 1 125 ? -12.715 3.877 2.292 1.00 88.19 125 PHE A N 1
ATOM 983 C CA . PHE A 1 125 ? -11.347 3.351 2.179 1.00 88.19 125 PHE A CA 1
ATOM 984 C C . PHE A 1 125 ? -11.274 2.064 1.340 1.00 88.19 125 PHE A C 1
ATOM 986 O O . PHE A 1 125 ? -10.347 1.867 0.557 1.00 88.19 125 PHE A O 1
ATOM 993 N N . LEU A 1 126 ? -12.277 1.196 1.486 1.00 89.00 126 LEU A N 1
ATOM 994 C CA . LEU A 1 126 ? -12.357 -0.102 0.818 1.00 89.00 126 LEU A CA 1
ATOM 995 C C . LEU A 1 126 ? -13.177 -0.077 -0.483 1.00 89.00 126 LEU A C 1
ATOM 997 O O . LEU A 1 126 ? -13.510 -1.155 -0.984 1.00 89.00 126 LEU A O 1
ATOM 1001 N N . LEU A 1 127 ? -13.504 1.098 -1.035 1.00 90.56 127 LEU A N 1
ATOM 1002 C CA . LEU A 1 127 ? -14.285 1.203 -2.274 1.00 90.56 127 LEU A CA 1
ATOM 1003 C C . LEU A 1 127 ? -13.477 0.753 -3.496 1.00 90.56 127 LEU A C 1
ATOM 1005 O O . LEU A 1 127 ? -12.351 1.222 -3.679 1.00 90.56 127 LEU A O 1
ATOM 1009 N N . PRO A 1 128 ? -14.038 -0.116 -4.354 1.00 91.12 128 PRO A N 1
ATOM 1010 C CA . PRO A 1 128 ? -13.458 -0.426 -5.656 1.00 91.12 128 PRO A CA 1
ATOM 1011 C C . PRO A 1 128 ? -13.149 0.831 -6.474 1.00 91.12 128 PRO A C 1
ATOM 1013 O O . PRO A 1 128 ? -13.839 1.845 -6.356 1.00 91.12 128 PRO A O 1
ATOM 1016 N N . PHE A 1 129 ? -12.122 0.749 -7.323 1.00 90.62 129 PHE A N 1
ATOM 1017 C CA . PHE A 1 129 ? -11.700 1.876 -8.155 1.00 90.62 129 PHE A CA 1
ATOM 1018 C C . PHE A 1 129 ? -12.853 2.433 -9.006 1.00 90.62 129 PHE A C 1
ATOM 1020 O O . PHE A 1 129 ? -13.074 3.641 -9.031 1.00 90.62 129 PHE A O 1
ATOM 1027 N N . GLU A 1 130 ? -13.639 1.560 -9.632 1.00 88.88 130 GLU A N 1
ATOM 1028 C CA . GLU A 1 130 ? -14.759 1.949 -10.491 1.00 88.88 130 GLU A CA 1
ATOM 1029 C C . GLU A 1 130 ? -15.825 2.742 -9.714 1.00 88.88 130 GLU A C 1
ATOM 1031 O O . GLU A 1 130 ? -16.273 3.798 -10.159 1.00 88.88 130 GLU A O 1
ATOM 1036 N N . GLU A 1 131 ? -16.165 2.290 -8.505 1.00 86.19 131 GLU A N 1
ATOM 1037 C CA . GLU A 1 131 ? -17.120 2.982 -7.631 1.00 86.19 131 GLU A CA 1
ATOM 1038 C C . GLU A 1 131 ? -16.576 4.322 -7.117 1.00 86.19 131 GLU A C 1
ATOM 1040 O O . GLU A 1 131 ? -17.341 5.272 -6.929 1.00 86.19 131 GLU A O 1
ATOM 1045 N N . SER A 1 132 ? -15.258 4.419 -6.903 1.00 80.31 132 SER A N 1
ATOM 1046 C CA . SER A 1 132 ? -14.615 5.672 -6.492 1.00 80.31 132 SER A CA 1
ATOM 1047 C C . SER A 1 132 ? -14.712 6.743 -7.583 1.00 80.31 132 SER A C 1
ATOM 1049 O O . SER A 1 132 ? -15.105 7.872 -7.290 1.00 80.31 132 SER A O 1
ATOM 1051 N N . GLN A 1 133 ? -14.488 6.367 -8.848 1.00 80.75 133 GLN A N 1
ATOM 1052 C CA . GLN A 1 133 ? -14.604 7.292 -9.977 1.00 80.75 133 GLN A CA 1
ATOM 1053 C C . GLN A 1 133 ? -16.047 7.759 -10.180 1.00 80.75 133 GLN A C 1
ATOM 1055 O O . GLN A 1 133 ? -16.297 8.940 -10.421 1.00 80.75 133 GLN A O 1
ATOM 1060 N N . GLU A 1 134 ? -17.023 6.857 -10.044 1.00 77.56 134 GLU A N 1
ATOM 1061 C CA . GLU A 1 134 ? -18.433 7.236 -10.146 1.00 77.56 134 GLU A CA 1
ATOM 1062 C C . GLU A 1 134 ? -18.859 8.250 -9.079 1.00 77.56 134 GLU A C 1
ATOM 1064 O O . GLU A 1 134 ? -19.673 9.130 -9.375 1.00 77.56 134 GLU A O 1
ATOM 1069 N N . LYS A 1 135 ? -18.346 8.132 -7.846 1.00 75.62 135 LYS A N 1
ATOM 1070 C CA . LYS A 1 135 ? -18.623 9.106 -6.780 1.00 75.62 135 LYS A CA 1
ATOM 1071 C C . LYS A 1 135 ? -18.055 10.480 -7.122 1.00 75.62 135 LYS A C 1
ATOM 1073 O O . LYS A 1 135 ? -18.811 11.448 -7.089 1.00 75.62 135 LYS A O 1
ATOM 1078 N N . GLU A 1 136 ? -16.787 10.552 -7.526 1.00 73.69 136 GLU A N 1
ATOM 1079 C CA . GLU A 1 136 ? -16.139 11.818 -7.903 1.00 73.69 136 GLU A CA 1
ATOM 1080 C C . GLU A 1 136 ? -16.863 12.511 -9.069 1.00 73.69 136 GLU A C 1
ATOM 1082 O O . GLU A 1 136 ? -17.113 13.721 -9.033 1.00 73.69 136 GLU A O 1
ATOM 1087 N N . ILE A 1 137 ? -17.271 11.744 -10.088 1.00 71.88 137 ILE A N 1
ATOM 1088 C CA . ILE A 1 137 ? -18.027 12.266 -11.235 1.00 71.88 137 ILE A CA 1
ATOM 1089 C C . ILE A 1 137 ? -19.391 12.803 -10.788 1.00 71.88 137 ILE A C 1
ATOM 1091 O O . ILE A 1 137 ? -19.777 13.905 -11.182 1.00 71.88 137 ILE A O 1
ATOM 1095 N N . LYS A 1 138 ? -20.130 12.048 -9.963 1.00 64.88 138 LYS A N 1
ATOM 1096 C CA . LYS A 1 138 ? -21.448 12.473 -9.467 1.00 64.88 138 LYS A CA 1
ATOM 1097 C C . LYS A 1 138 ? -21.331 13.757 -8.651 1.00 64.88 138 LYS A C 1
ATOM 1099 O O . LYS A 1 138 ? -22.060 14.701 -8.937 1.00 64.88 138 LYS A O 1
ATOM 1104 N N . GLU A 1 139 ? -20.405 13.825 -7.699 1.00 69.31 139 GLU A N 1
ATOM 1105 C CA . GLU A 1 139 ? -20.193 15.024 -6.877 1.00 69.31 139 GLU A CA 1
ATOM 1106 C C . GLU A 1 139 ? -19.853 16.245 -7.741 1.00 69.31 139 GLU A C 1
ATOM 1108 O O . GLU A 1 139 ? -20.491 17.287 -7.601 1.00 69.31 139 GLU A O 1
ATOM 1113 N N . THR A 1 140 ? -18.955 16.101 -8.719 1.00 67.06 140 THR A N 1
ATOM 1114 C CA . THR A 1 140 ? -18.575 17.195 -9.632 1.00 67.06 140 THR A CA 1
ATOM 1115 C C . THR A 1 140 ? -19.765 17.731 -10.443 1.00 67.06 140 THR A C 1
ATOM 1117 O O . THR A 1 140 ? -19.906 18.944 -10.623 1.00 67.06 140 THR A O 1
ATOM 1120 N N . ILE A 1 141 ? -20.660 16.850 -10.905 1.00 63.50 141 ILE A N 1
ATOM 1121 C CA . ILE A 1 141 ? -21.864 17.251 -11.651 1.00 63.50 141 ILE A CA 1
ATOM 1122 C C . ILE A 1 141 ? -22.842 18.011 -10.746 1.00 63.50 141 ILE A C 1
ATOM 1124 O O . ILE A 1 141 ? -23.399 19.017 -11.180 1.00 63.50 141 ILE A O 1
ATOM 1128 N N . TYR A 1 142 ? -23.021 17.590 -9.490 1.00 57.78 142 TYR A N 1
ATOM 1129 C CA . TYR A 1 142 ? -23.930 18.259 -8.548 1.00 57.78 142 TYR A CA 1
ATOM 1130 C C . TYR A 1 142 ? -23.471 19.665 -8.132 1.00 57.78 142 TYR A C 1
ATOM 1132 O O . TYR A 1 142 ? -24.319 20.496 -7.828 1.00 57.78 142 TYR A O 1
ATOM 1140 N N . PHE A 1 143 ? -22.169 19.965 -8.156 1.00 54.28 143 PHE A N 1
ATOM 1141 C CA . PHE A 1 143 ? -21.658 21.322 -7.899 1.00 54.28 143 PHE A CA 1
ATOM 1142 C C . PHE A 1 143 ? -21.734 22.261 -9.117 1.00 54.28 143 PHE A C 1
ATOM 1144 O O . PHE A 1 143 ? -21.458 23.453 -8.990 1.00 54.28 143 PHE A O 1
ATOM 1151 N N . SER A 1 144 ? -22.094 21.736 -10.290 1.00 51.91 144 SER A N 1
ATOM 1152 C CA . SER A 1 144 ? -22.122 22.474 -11.561 1.00 51.91 144 SER A CA 1
ATOM 1153 C C . SER A 1 144 ? -23.532 22.920 -11.992 1.00 51.91 144 SER A C 1
ATOM 1155 O O . SER A 1 144 ? -23.691 23.419 -13.109 1.00 51.91 144 SER A O 1
ATOM 1157 N N . VAL A 1 145 ? -24.546 22.725 -11.139 1.00 44.53 145 VAL A N 1
ATOM 1158 C CA . VAL A 1 145 ? -25.967 23.069 -11.365 1.00 44.53 145 VAL A CA 1
ATOM 1159 C C . VAL A 1 145 ? -26.445 24.021 -10.277 1.00 44.53 145 VAL A C 1
ATOM 1161 O O . VAL A 1 145 ? -27.157 24.988 -10.630 1.00 44.53 145 VAL A O 1
#

Radius of gyration: 18.05 Å; chains: 1; bounding box: 51×36×50 Å

Sequence (145 aa):
MASTYSAIKCPNCSRTAIEDDYYKTGELFICCDRCGYNYSKVIEHETMETINYKEEIIGGHGVFMVIKKSSGRELILLDGELNANQIEEFTKVFLESEVEQENSYLIYFEGGAFTILLGNPPEGFLLPFEESQEKEIKETIYFSV

pLDDT: mean 90.0, std 9.55, range [44.53, 97.12]

Secondary structure (DSSP, 8-state):
---EEEEEE-TTTSSEEEEEEETTTTEEEEE-TTT--EEEEEEEEE-SS-EEEEEEEE---EEEEEEBTTS-EEEEE--SPPPHHHHHHHHHHHTSTTB-TTT-EEEEEETTEEEEEEE-PPTTTT--HHHHHHHHHHHHHHTT-

Organism: NCBI:txid163877